Protein AF-Q19598-F1 (afdb_monomer)

Organism: Caenorhabditis elegans (NCBI:txid6239)

Structure (mmCIF, N/CA/C/O backbone):
data_AF-Q19598-F1
#
_entry.id   AF-Q19598-F1
#
loop_
_atom_site.group_PDB
_atom_site.id
_atom_site.type_symbol
_atom_site.label_atom_id
_atom_site.label_alt_id
_atom_site.label_comp_id
_atom_site.label_asym_id
_atom_site.label_entity_id
_atom_site.label_seq_id
_atom_site.pdbx_PDB_ins_code
_at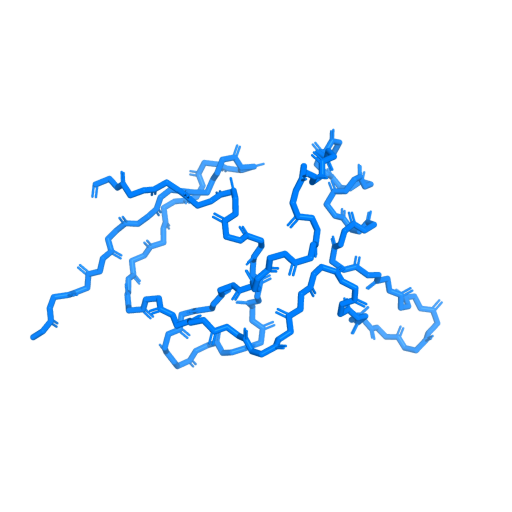om_site.Cartn_x
_atom_site.Cartn_y
_atom_site.Cartn_z
_atom_site.occupancy
_atom_site.B_iso_or_equiv
_atom_site.auth_seq_id
_atom_site.auth_comp_id
_atom_site.auth_asym_id
_atom_site.auth_atom_id
_atom_site.pdbx_PDB_model_num
ATOM 1 N N . MET A 1 1 ? 11.477 10.254 21.026 1.00 51.34 1 MET A N 1
ATOM 2 C CA . MET A 1 1 ? 10.393 10.555 20.064 1.00 51.34 1 MET A CA 1
ATOM 3 C C . MET A 1 1 ? 9.864 9.218 19.594 1.00 51.34 1 MET A C 1
ATOM 5 O O . MET A 1 1 ? 10.670 8.435 19.117 1.00 51.34 1 MET A O 1
ATOM 9 N N . GLY A 1 2 ? 8.599 8.928 19.905 1.00 67.94 2 GLY A N 1
ATOM 10 C CA . GLY A 1 2 ? 8.036 7.578 19.862 1.00 67.94 2 GLY A CA 1
ATOM 11 C C . GLY A 1 2 ? 7.734 7.115 18.446 1.00 67.94 2 GLY A C 1
ATOM 12 O O . GLY A 1 2 ? 7.175 7.876 17.654 1.00 67.94 2 GLY A O 1
ATOM 13 N N . ASP A 1 3 ? 8.121 5.880 18.154 1.00 76.25 3 ASP A N 1
ATOM 14 C CA . ASP A 1 3 ? 7.650 5.177 16.972 1.00 76.25 3 ASP A CA 1
ATOM 15 C C . ASP A 1 3 ? 6.131 5.037 17.041 1.00 76.25 3 ASP A C 1
ATOM 17 O O . ASP A 1 3 ? 5.550 4.832 18.109 1.00 76.25 3 ASP A O 1
ATOM 21 N N . VAL A 1 4 ? 5.487 5.197 15.891 1.00 78.25 4 VAL A N 1
ATOM 22 C CA . VAL A 1 4 ? 4.047 5.036 15.758 1.00 78.25 4 VAL A CA 1
ATOM 23 C C . VAL A 1 4 ? 3.806 3.651 15.185 1.00 78.25 4 VAL A C 1
ATOM 25 O O . VAL A 1 4 ? 4.447 3.254 14.207 1.00 78.25 4 VAL A O 1
ATOM 28 N N . ARG A 1 5 ? 2.888 2.905 15.796 1.00 80.62 5 ARG A N 1
ATOM 29 C CA . ARG A 1 5 ? 2.392 1.664 15.215 1.00 80.62 5 ARG A CA 1
ATOM 30 C C . ARG A 1 5 ? 1.211 1.996 14.331 1.00 80.62 5 ARG A C 1
ATOM 32 O O . ARG A 1 5 ? 0.295 2.710 14.728 1.00 80.62 5 ARG A O 1
ATOM 39 N N . VAL A 1 6 ? 1.269 1.501 13.108 1.00 82.31 6 VAL A N 1
ATOM 40 C CA . VAL A 1 6 ? 0.173 1.628 12.164 1.00 82.31 6 VAL A CA 1
ATOM 41 C C . VAL A 1 6 ? -0.177 0.289 11.569 1.00 82.31 6 VAL A C 1
ATOM 43 O O . VAL A 1 6 ? 0.693 -0.534 11.290 1.00 82.31 6 VAL A O 1
ATOM 46 N N . GLU A 1 7 ? -1.461 0.086 11.341 1.00 84.38 7 GLU A N 1
ATOM 47 C CA . GLU A 1 7 ? -1.968 -1.036 10.581 1.00 84.38 7 GLU A CA 1
ATOM 48 C C . GLU A 1 7 ? -2.294 -0.590 9.157 1.00 84.38 7 GLU A C 1
ATOM 50 O O . GLU A 1 7 ? -2.798 0.506 8.901 1.00 84.38 7 GLU A O 1
ATOM 55 N N . THR A 1 8 ? -1.966 -1.447 8.199 1.00 84.44 8 THR A N 1
ATOM 56 C CA . THR A 1 8 ? -2.320 -1.237 6.800 1.00 84.44 8 THR A CA 1
ATOM 57 C C . THR A 1 8 ? -3.589 -2.006 6.458 1.00 84.44 8 THR A C 1
ATOM 59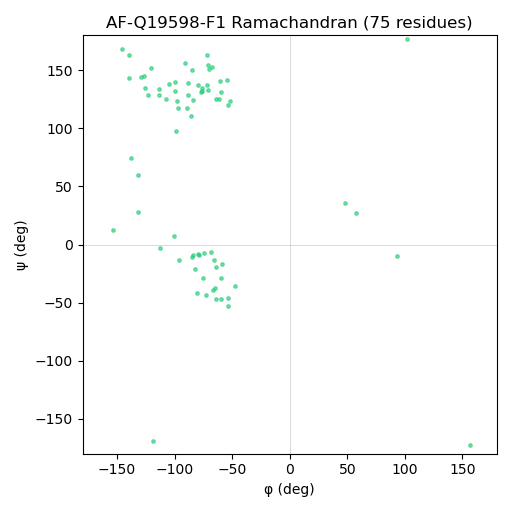 O O . THR A 1 8 ? -3.598 -3.236 6.439 1.00 84.44 8 THR A O 1
ATOM 62 N N . ARG A 1 9 ? -4.650 -1.280 6.084 1.00 82.56 9 ARG A N 1
ATOM 63 C CA . ARG A 1 9 ? -5.987 -1.840 5.793 1.00 82.56 9 ARG A CA 1
ATOM 64 C C . ARG A 1 9 ? -6.027 -2.885 4.671 1.00 82.56 9 ARG A C 1
ATOM 66 O O . ARG A 1 9 ? -7.022 -3.578 4.505 1.00 82.56 9 ARG A O 1
ATOM 73 N N . TYR A 1 10 ? -4.990 -2.962 3.839 1.00 81.44 10 TYR A N 1
ATOM 74 C CA . TYR A 1 10 ? -4.996 -3.770 2.616 1.00 81.44 10 TYR A CA 1
ATOM 75 C C . TYR A 1 10 ? -4.360 -5.157 2.769 1.00 81.44 10 TYR A C 1
ATOM 77 O O . TYR A 1 10 ? -4.479 -5.986 1.866 1.00 81.44 10 TYR A O 1
ATOM 85 N N . ASN A 1 11 ? -3.637 -5.413 3.860 1.00 83.88 11 ASN A N 1
ATOM 86 C CA . ASN A 1 11 ? -3.004 -6.710 4.116 1.00 83.88 11 ASN A CA 1
ATOM 87 C C . ASN A 1 11 ? -2.795 -7.011 5.611 1.00 83.88 11 ASN A C 1
ATOM 89 O O . ASN A 1 11 ? -2.039 -7.934 5.918 1.00 83.88 11 ASN A O 1
ATOM 93 N N . ASN A 1 12 ? -3.414 -6.231 6.507 1.00 82.38 12 ASN A N 1
ATOM 94 C CA . ASN A 1 12 ? -3.283 -6.315 7.965 1.00 82.38 12 ASN A CA 1
ATOM 95 C C . ASN A 1 12 ? -1.822 -6.398 8.425 1.00 82.38 12 ASN A C 1
ATOM 97 O O . ASN A 1 12 ? -1.479 -7.122 9.361 1.00 82.38 12 ASN A O 1
ATOM 101 N N . ARG A 1 13 ? -0.913 -5.703 7.725 1.00 84.25 13 ARG A N 1
ATOM 102 C CA . ARG A 1 13 ? 0.463 -5.582 8.196 1.00 84.25 13 ARG A CA 1
ATOM 103 C C . ARG A 1 13 ? 0.546 -4.440 9.182 1.00 84.25 13 ARG A C 1
ATOM 105 O O . ARG A 1 13 ? 0.242 -3.295 8.844 1.00 84.25 13 ARG A O 1
ATOM 112 N N . THR A 1 14 ? 1.047 -4.764 10.362 1.00 85.88 14 THR A N 1
ATOM 113 C CA . THR A 1 14 ? 1.538 -3.779 11.312 1.00 85.88 14 THR A CA 1
ATOM 114 C C . THR A 1 14 ? 2.901 -3.278 10.862 1.00 85.88 14 THR A C 1
ATOM 116 O O . THR A 1 14 ? 3.793 -4.057 10.518 1.00 85.88 14 THR A O 1
ATOM 119 N N . ILE A 1 15 ? 3.051 -1.964 10.860 1.00 84.50 15 ILE A N 1
ATOM 120 C CA . ILE A 1 15 ? 4.288 -1.268 10.567 1.00 84.50 15 ILE A CA 1
ATOM 121 C C . ILE A 1 15 ? 4.591 -0.390 11.778 1.00 84.50 15 ILE A C 1
ATOM 123 O O . ILE A 1 15 ? 3.728 0.352 12.235 1.00 84.50 15 ILE A O 1
ATOM 127 N N . GLU A 1 16 ? 5.804 -0.488 12.306 1.00 86.38 16 GLU A N 1
ATOM 128 C CA . GLU A 1 16 ? 6.262 0.320 13.435 1.00 86.38 16 GLU A CA 1
ATOM 129 C C . GLU A 1 16 ? 7.370 1.257 12.958 1.00 86.38 16 GLU A C 1
ATOM 131 O O . GLU A 1 16 ? 8.3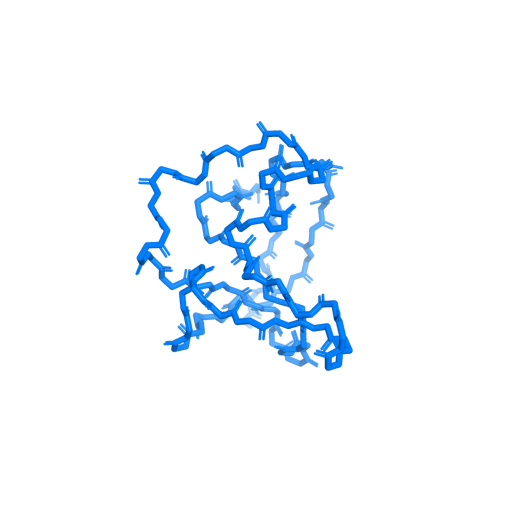13 0.832 12.286 1.00 86.38 16 GLU A O 1
ATOM 136 N N . GLY A 1 17 ? 7.221 2.546 13.253 1.00 86.94 17 GLY A N 1
ATOM 137 C CA . GLY A 1 17 ? 8.241 3.547 12.978 1.00 86.94 17 GLY A CA 1
ATOM 138 C C . GLY A 1 17 ? 7.683 4.958 12.851 1.00 86.94 17 GLY A C 1
ATOM 139 O O . GLY A 1 17 ? 6.505 5.230 13.077 1.00 86.94 17 GLY A O 1
ATOM 140 N N . VAL A 1 18 ? 8.544 5.889 12.450 1.00 88.25 18 VAL A N 1
ATOM 141 C CA . VAL A 1 18 ? 8.143 7.276 12.194 1.00 88.25 18 VAL A CA 1
ATOM 142 C C . VAL A 1 18 ? 7.627 7.402 10.762 1.00 88.25 18 VAL A C 1
ATOM 144 O O . VAL A 1 18 ? 8.411 7.326 9.815 1.00 88.25 18 VAL A O 1
ATOM 147 N N . LEU A 1 19 ? 6.322 7.624 10.592 1.00 90.56 19 LEU A N 1
ATOM 148 C CA . LEU A 1 19 ? 5.740 7.933 9.285 1.00 90.56 19 LEU A CA 1
ATOM 149 C C . LEU A 1 19 ? 6.117 9.343 8.824 1.00 90.56 19 LEU A C 1
ATOM 151 O O . LEU A 1 19 ? 6.077 10.306 9.589 1.00 90.56 19 LEU A O 1
ATOM 155 N N . VAL A 1 20 ? 6.454 9.459 7.544 1.00 93.44 20 VAL A N 1
ATOM 156 C CA . VAL A 1 20 ? 6.809 10.711 6.875 1.00 93.44 20 VAL A CA 1
ATOM 157 C C . VAL A 1 20 ? 5.919 10.879 5.649 1.00 93.44 20 VAL A C 1
ATOM 159 O O . VAL A 1 20 ? 5.718 9.932 4.888 1.00 93.44 20 VAL A O 1
ATOM 162 N N . LEU A 1 21 ? 5.386 12.088 5.458 1.00 94.06 21 LEU A N 1
ATOM 163 C CA . LEU A 1 21 ? 4.636 12.443 4.255 1.00 94.06 21 LEU A CA 1
ATOM 164 C C . LEU A 1 21 ? 5.588 12.558 3.061 1.00 94.06 21 LEU A C 1
ATOM 166 O O . LEU A 1 21 ? 6.637 13.197 3.134 1.00 94.06 21 LEU A O 1
ATOM 170 N N . SER A 1 22 ? 5.203 11.942 1.952 1.00 94.88 22 SER A N 1
ATOM 171 C CA . SER A 1 22 ? 5.856 12.087 0.657 1.00 94.88 22 SER A CA 1
ATOM 172 C C . SER A 1 22 ? 5.326 13.317 -0.074 1.00 94.88 22 SER A C 1
ATOM 174 O O . SER A 1 22 ? 4.152 13.650 0.037 1.00 94.88 22 SER A O 1
ATOM 176 N N . ASN A 1 23 ? 6.161 13.942 -0.905 1.00 94.69 23 ASN A N 1
ATOM 177 C CA . ASN A 1 23 ? 5.693 14.945 -1.870 1.00 94.69 23 ASN A CA 1
ATOM 178 C C . ASN A 1 23 ? 4.954 14.310 -3.064 1.00 94.69 23 ASN A C 1
ATOM 180 O O . ASN A 1 23 ? 4.400 15.021 -3.898 1.00 94.69 23 ASN A O 1
ATOM 184 N N . ASN A 1 24 ? 4.955 12.977 -3.163 1.00 96.62 24 ASN A N 1
ATOM 185 C CA . ASN A 1 24 ? 4.247 12.237 -4.198 1.00 96.62 24 ASN A CA 1
ATOM 186 C C . ASN A 1 24 ? 2.829 11.863 -3.750 1.00 96.62 24 ASN A C 1
ATOM 188 O O . ASN A 1 24 ? 2.563 11.689 -2.562 1.00 96.62 24 ASN A O 1
ATOM 192 N N . ASN A 1 25 ? 1.946 11.644 -4.722 1.00 97.31 25 ASN A N 1
ATOM 193 C CA . ASN A 1 25 ? 0.600 11.106 -4.529 1.00 97.31 25 ASN A CA 1
ATOM 194 C C . ASN A 1 25 ? 0.441 9.770 -5.281 1.00 97.31 25 ASN A C 1
ATOM 196 O O . ASN A 1 25 ? 1.418 9.202 -5.778 1.00 97.31 25 ASN A O 1
ATOM 200 N N . ALA A 1 26 ? -0.784 9.251 -5.389 1.00 97.50 26 ALA A N 1
ATOM 201 C CA . ALA A 1 26 ? -1.022 7.942 -5.990 1.00 97.50 26 ALA A CA 1
ATOM 202 C C . ALA A 1 26 ? -0.756 7.868 -7.511 1.00 97.50 26 ALA A C 1
ATOM 204 O O . ALA A 1 26 ? -0.769 6.767 -8.068 1.00 97.50 26 ALA A O 1
ATOM 205 N N . GLN A 1 27 ? -0.461 8.996 -8.172 1.00 97.12 27 GLN A N 1
ATOM 206 C CA . GLN A 1 27 ? -0.011 9.039 -9.569 1.00 97.12 27 GLN A CA 1
ATOM 207 C C . GLN A 1 27 ? 1.476 8.703 -9.739 1.00 97.12 27 GLN A C 1
ATOM 209 O O . GLN A 1 27 ? 1.929 8.517 -10.868 1.00 97.12 27 GLN A O 1
ATOM 214 N N . LEU A 1 28 ? 2.236 8.577 -8.643 1.00 96.19 28 LEU A N 1
ATOM 215 C CA . LEU A 1 28 ? 3.619 8.109 -8.683 1.00 96.19 28 LEU A CA 1
ATOM 216 C C . LEU A 1 28 ? 3.706 6.772 -9.424 1.00 96.19 28 LEU A C 1
ATOM 218 O O . LEU A 1 28 ? 3.113 5.781 -8.995 1.00 96.19 28 LEU A O 1
ATOM 222 N N . VAL A 1 29 ? 4.468 6.748 -10.517 1.00 95.88 29 VAL A N 1
ATOM 223 C CA . VAL A 1 29 ? 4.771 5.530 -11.270 1.00 95.88 29 VAL A CA 1
ATOM 224 C C . VAL A 1 29 ? 6.006 4.843 -10.708 1.00 95.88 29 VAL A C 1
ATOM 226 O O . VAL A 1 29 ? 6.994 5.487 -10.359 1.00 95.88 29 VAL A O 1
ATOM 229 N N . PHE A 1 30 ? 5.952 3.519 -10.624 1.00 94.00 30 PHE A N 1
ATOM 230 C CA . PHE A 1 30 ? 7.052 2.698 -10.133 1.00 94.00 30 PHE A CA 1
ATOM 231 C C . PHE A 1 30 ? 7.115 1.360 -10.876 1.00 94.00 30 PHE A C 1
ATOM 233 O O . PHE A 1 30 ? 6.192 0.988 -11.602 1.00 94.00 30 PHE A O 1
ATOM 240 N N . GLY A 1 31 ? 8.218 0.635 -10.684 1.00 92.69 31 GLY A N 1
ATOM 241 C CA . GLY A 1 31 ? 8.487 -0.643 -11.343 1.00 92.69 31 GLY A CA 1
ATOM 242 C C . GLY A 1 31 ? 9.476 -0.534 -12.511 1.00 92.69 31 GLY A C 1
ATOM 243 O O . GLY A 1 31 ? 9.946 0.559 -12.839 1.00 92.69 31 GLY A O 1
ATOM 244 N N . PRO A 1 32 ? 9.840 -1.671 -13.130 1.00 92.62 32 PRO A N 1
ATOM 245 C CA . PRO A 1 32 ? 10.769 -1.690 -14.256 1.00 92.62 32 PRO A CA 1
ATOM 246 C C . PRO A 1 32 ? 10.143 -1.011 -15.479 1.00 92.62 32 PRO A C 1
ATOM 248 O O . PRO A 1 32 ? 8.927 -1.040 -15.649 1.00 92.62 32 PRO A O 1
ATOM 251 N N . THR A 1 33 ? 10.963 -0.450 -16.371 1.00 91.06 33 THR A N 1
ATOM 252 C CA . THR A 1 33 ? 10.534 0.407 -17.499 1.00 91.06 33 THR A CA 1
ATOM 253 C C . THR A 1 33 ? 9.375 -0.158 -18.328 1.00 91.06 33 THR A C 1
ATOM 255 O O . THR A 1 33 ? 8.515 0.591 -18.773 1.00 91.06 33 THR A O 1
ATOM 258 N N . ARG A 1 34 ? 9.312 -1.483 -18.519 1.00 92.81 34 ARG A N 1
ATOM 259 C CA . ARG A 1 34 ? 8.260 -2.148 -19.314 1.00 92.81 34 ARG A CA 1
ATOM 260 C C . ARG A 1 34 ? 6.966 -2.449 -18.547 1.00 9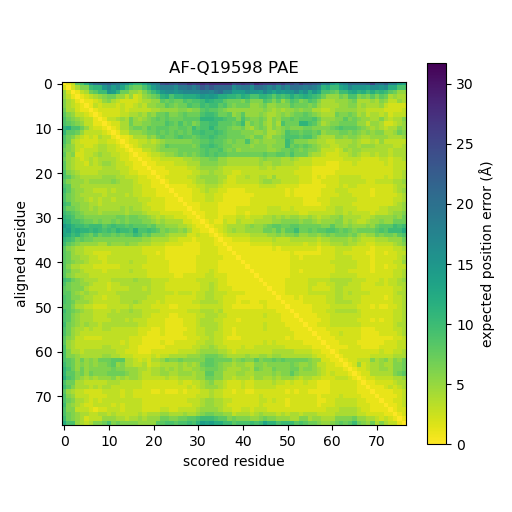2.81 34 ARG A C 1
ATOM 262 O O . ARG A 1 34 ? 5.991 -2.855 -19.165 1.00 92.81 34 ARG A O 1
ATOM 269 N N . LEU A 1 35 ? 6.962 -2.295 -17.225 1.00 92.88 35 LEU A N 1
ATOM 270 C CA . LEU A 1 35 ? 5.842 -2.618 -16.333 1.00 92.88 35 LEU A CA 1
ATOM 271 C C . LEU A 1 35 ? 5.555 -1.469 -15.358 1.00 92.88 35 LEU A C 1
ATOM 273 O O . LEU A 1 35 ? 5.079 -1.709 -14.248 1.00 92.88 35 LEU A O 1
ATOM 277 N N . GLN A 1 36 ? 5.872 -0.231 -15.749 1.00 94.69 36 GLN A N 1
ATOM 278 C CA .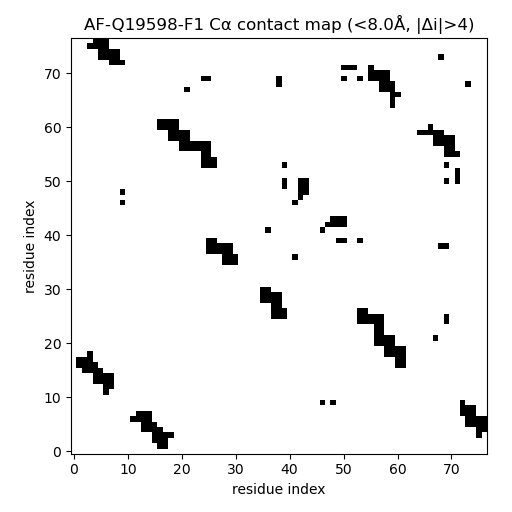 GLN A 1 36 ? 5.577 0.926 -14.917 1.00 94.69 36 GLN A CA 1
ATOM 279 C C . GLN A 1 36 ? 4.075 1.019 -14.653 1.00 94.69 36 GLN A C 1
ATOM 281 O O . GLN A 1 36 ? 3.247 0.937 -15.564 1.00 94.69 36 GLN A O 1
ATOM 286 N N . VAL A 1 37 ? 3.726 1.191 -13.384 1.00 96.06 37 VAL A N 1
ATOM 287 C CA . VAL A 1 37 ? 2.345 1.289 -12.921 1.00 96.06 37 VAL A CA 1
ATOM 288 C C . VAL A 1 37 ? 2.261 2.376 -11.859 1.00 96.06 37 VAL A C 1
ATOM 290 O O . VAL A 1 37 ? 3.195 2.549 -11.078 1.00 96.06 37 VAL A O 1
ATOM 293 N N . SER A 1 38 ? 1.164 3.135 -11.836 1.00 96.75 38 SER A N 1
ATOM 294 C CA . SER A 1 38 ? 0.928 4.091 -10.755 1.00 96.75 38 SER A CA 1
ATOM 295 C C . SER A 1 38 ? 0.601 3.360 -9.454 1.00 96.75 38 SER A C 1
ATOM 297 O O . SER A 1 38 ? 0.078 2.241 -9.478 1.00 96.75 38 SER A O 1
ATOM 299 N N . VAL A 1 39 ? 0.869 3.988 -8.310 1.00 96.38 39 VAL A N 1
ATOM 300 C CA . VAL A 1 39 ? 0.453 3.462 -6.999 1.00 96.38 39 VAL A CA 1
ATOM 301 C C . VAL A 1 39 ? -1.052 3.182 -6.985 1.00 96.38 39 VAL A C 1
ATOM 303 O O . VAL A 1 39 ? -1.458 2.084 -6.611 1.00 96.38 39 VAL A O 1
ATOM 306 N N . GLU A 1 40 ? -1.877 4.102 -7.485 1.00 97.38 40 GLU A N 1
ATOM 307 C CA . GLU A 1 40 ? -3.326 3.905 -7.614 1.00 97.38 40 GLU A CA 1
ATOM 308 C C . GLU A 1 40 ? -3.670 2.625 -8.386 1.00 97.38 40 GLU A C 1
ATOM 310 O O . GLU A 1 40 ? -4.406 1.759 -7.901 1.00 97.38 40 GLU A O 1
ATOM 315 N N . ARG A 1 41 ? -3.094 2.473 -9.583 1.00 96.88 41 ARG A N 1
ATOM 316 C CA . ARG A 1 41 ? -3.383 1.336 -10.454 1.00 96.88 41 ARG A CA 1
ATOM 317 C C . ARG A 1 41 ? -2.878 0.036 -9.831 1.00 96.88 41 ARG A C 1
ATOM 319 O O . ARG A 1 41 ? -3.583 -0.967 -9.881 1.00 96.88 41 ARG A O 1
ATOM 326 N N . TYR A 1 42 ? -1.716 0.046 -9.185 1.00 96.25 42 TYR A N 1
ATOM 327 C CA . TYR A 1 42 ? -1.200 -1.111 -8.458 1.00 96.25 42 TYR A CA 1
ATOM 328 C C . TYR A 1 42 ? -2.140 -1.561 -7.335 1.00 96.25 42 TYR A C 1
ATOM 330 O O . TYR A 1 42 ? -2.453 -2.750 -7.254 1.00 96.25 42 TYR A O 1
ATOM 338 N N . PHE A 1 43 ? -2.637 -0.634 -6.509 1.00 95.56 43 PHE A N 1
ATOM 339 C CA . PHE A 1 43 ? -3.567 -0.967 -5.427 1.00 95.56 43 PHE A CA 1
ATOM 340 C C . PHE A 1 43 ? -4.901 -1.507 -5.953 1.00 95.56 43 PHE A C 1
ATOM 342 O O . PHE A 1 43 ? -5.421 -2.491 -5.415 1.00 95.56 43 PHE A O 1
ATOM 349 N N . PHE A 1 44 ? -5.398 -0.958 -7.062 1.00 96.00 44 PHE A N 1
ATOM 350 C CA . PHE A 1 44 ? -6.591 -1.482 -7.719 1.00 96.00 44 PHE A CA 1
ATOM 351 C C . PHE A 1 44 ? -6.394 -2.903 -8.260 1.00 96.00 44 PHE A C 1
ATOM 353 O O . PHE A 1 44 ? -7.235 -3.771 -8.036 1.00 96.00 44 PHE A O 1
ATOM 360 N N . TRP A 1 45 ? -5.296 -3.181 -8.964 1.00 94.69 45 TRP A N 1
ATOM 361 C CA . TRP A 1 45 ? -5.087 -4.508 -9.552 1.00 94.69 45 TRP A CA 1
ATOM 362 C C . TRP A 1 45 ? -4.743 -5.567 -8.515 1.00 94.69 45 TRP A C 1
ATOM 364 O O . TRP A 1 45 ? -5.279 -6.672 -8.582 1.00 94.69 45 TRP A O 1
ATOM 374 N N . LYS A 1 46 ? -3.865 -5.238 -7.565 1.00 94.31 46 LYS A N 1
ATOM 375 C CA . LYS A 1 46 ? -3.336 -6.207 -6.606 1.00 94.31 46 LYS A CA 1
ATOM 376 C C . LYS A 1 46 ? -4.287 -6.477 -5.447 1.00 94.31 46 LYS A C 1
ATOM 378 O O . LYS A 1 46 ? -4.432 -7.628 -5.051 1.00 94.31 46 LYS A O 1
ATOM 383 N N . TYR A 1 47 ? -4.917 -5.433 -4.912 1.00 94.06 47 TYR A N 1
ATOM 384 C CA . TYR A 1 47 ? -5.742 -5.527 -3.704 1.00 94.06 47 TYR A CA 1
ATOM 385 C C . TYR A 1 47 ? -7.231 -5.291 -3.972 1.00 94.06 47 TYR A C 1
ATOM 387 O O . TYR A 1 47 ? -8.030 -5.400 -3.051 1.00 94.06 47 TYR A O 1
ATOM 395 N N . ARG A 1 48 ? -7.625 -4.972 -5.218 1.00 94.69 48 ARG A N 1
ATOM 396 C CA . ARG A 1 48 ? -9.005 -4.578 -5.571 1.00 94.69 48 ARG A CA 1
ATOM 397 C C . ARG A 1 48 ? -9.507 -3.364 -4.785 1.00 94.69 48 ARG A C 1
ATOM 399 O O . ARG A 1 48 ? -10.709 -3.175 -4.631 1.00 94.69 48 ARG A O 1
ATOM 406 N N . ILE A 1 49 ? -8.587 -2.498 -4.358 1.00 95.25 49 ILE A N 1
ATOM 407 C CA . ILE A 1 49 ? -8.894 -1.276 -3.614 1.00 95.25 49 ILE A CA 1
ATOM 408 C C . ILE A 1 49 ? -8.923 -0.096 -4.580 1.00 95.25 49 ILE A C 1
ATOM 410 O O . ILE A 1 49 ? -7.938 0.185 -5.262 1.00 95.25 49 ILE A O 1
ATOM 414 N N . ARG A 1 50 ? -10.050 0.618 -4.617 1.00 96.12 50 ARG A N 1
ATOM 415 C CA . ARG A 1 50 ? -10.126 1.944 -5.237 1.00 96.12 50 ARG A CA 1
ATOM 416 C C . ARG A 1 50 ? -9.792 2.992 -4.187 1.00 96.12 50 ARG A C 1
ATOM 418 O O . ARG A 1 50 ? -10.510 3.118 -3.201 1.00 96.12 50 ARG A O 1
ATOM 425 N N . LEU A 1 51 ? -8.709 3.722 -4.424 1.00 95.81 51 LEU A N 1
ATO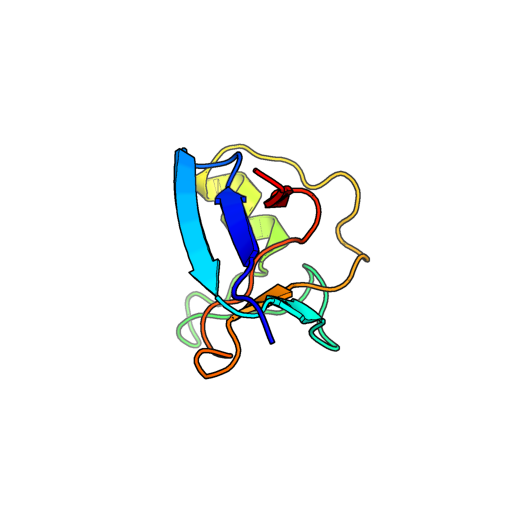M 426 C CA . LEU A 1 51 ? -8.325 4.868 -3.612 1.00 95.81 51 LEU A CA 1
ATOM 427 C C . LEU A 1 51 ? -9.401 5.949 -3.733 1.00 95.81 5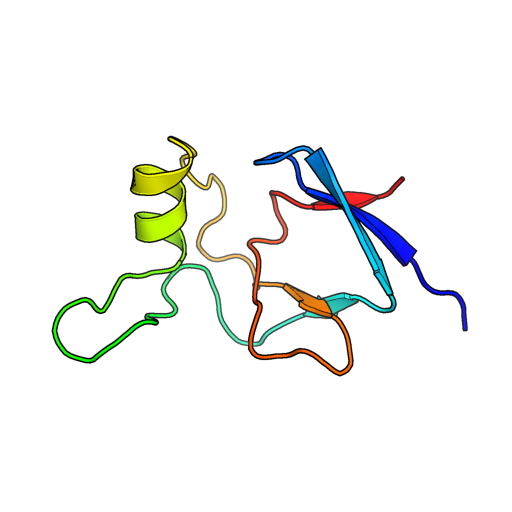1 LEU A C 1
ATOM 429 O O . LEU A 1 51 ? -9.762 6.348 -4.840 1.00 95.81 51 LEU A O 1
ATOM 433 N N . THR A 1 52 ? -9.943 6.399 -2.604 1.00 96.69 52 THR A N 1
ATOM 434 C CA . THR A 1 52 ? -10.945 7.475 -2.580 1.00 96.69 52 THR A CA 1
ATOM 435 C C . THR A 1 52 ? -10.284 8.845 -2.641 1.00 96.69 52 THR A C 1
ATOM 437 O O . THR A 1 52 ? -10.918 9.828 -3.023 1.00 96.69 52 THR A O 1
ATOM 440 N N . ARG A 1 53 ? -8.998 8.918 -2.275 1.00 96.25 53 ARG A N 1
ATOM 441 C CA . ARG A 1 53 ? -8.224 10.157 -2.192 1.00 96.25 53 ARG A CA 1
ATOM 442 C C . ARG A 1 53 ? -6.869 9.989 -2.895 1.00 96.25 53 ARG A C 1
ATOM 444 O O . ARG A 1 53 ? -5.832 10.199 -2.269 1.00 96.25 53 ARG A O 1
ATOM 451 N N . PRO A 1 54 ? -6.832 9.683 -4.209 1.00 96.50 54 PRO A N 1
ATOM 452 C CA . PRO A 1 54 ? -5.579 9.427 -4.933 1.00 96.50 54 PRO A CA 1
ATOM 453 C C . PRO A 1 54 ? -4.641 10.646 -4.997 1.00 96.50 54 PRO A C 1
ATOM 455 O O . PRO A 1 54 ? -3.441 10.492 -5.213 1.00 96.50 54 PRO A O 1
ATOM 458 N N . ASN A 1 55 ? -5.170 11.854 -4.783 1.00 97.25 55 ASN A N 1
ATOM 459 C CA . ASN A 1 55 ? -4.396 13.098 -4.760 1.00 97.25 55 ASN A CA 1
ATOM 460 C C . ASN A 1 55 ? -3.752 13.391 -3.399 1.00 97.25 55 ASN A C 1
ATOM 462 O O . ASN A 1 55 ? -2.964 14.330 -3.297 1.00 97.25 55 ASN A O 1
ATOM 466 N N . TRP A 1 56 ? -4.094 12.635 -2.351 1.00 97.06 56 TRP A N 1
ATOM 467 C CA . TRP A 1 56 ? -3.457 12.800 -1.050 1.00 97.06 56 TRP A CA 1
ATOM 468 C C . TRP A 1 56 ? -1.998 12.325 -1.080 1.00 97.06 56 TRP A C 1
ATOM 470 O O . TRP A 1 56 ? -1.662 11.424 -1.857 1.00 97.06 56 TRP A O 1
ATOM 480 N N . PRO A 1 57 ? -1.132 12.912 -0.234 1.00 96.81 57 PRO A N 1
ATOM 481 C CA . PRO A 1 57 ? 0.248 12.472 -0.100 1.00 96.81 57 PRO A CA 1
ATOM 482 C C . PRO A 1 57 ? 0.347 10.978 0.218 1.00 96.81 57 PRO A C 1
ATOM 484 O O . PRO A 1 57 ? -0.424 10.440 1.019 1.00 96.81 57 PRO A O 1
ATOM 487 N N . LEU A 1 58 ? 1.337 10.314 -0.372 1.00 96.69 58 LEU A N 1
ATOM 488 C CA . LEU A 1 58 ? 1.773 9.007 0.103 1.00 96.69 58 LEU A CA 1
ATOM 489 C C . LEU A 1 58 ? 2.523 9.163 1.434 1.00 96.69 58 LEU A C 1
ATOM 491 O O . LEU A 1 58 ? 2.998 10.244 1.777 1.00 96.69 58 LEU A O 1
ATOM 495 N N . VAL A 1 59 ? 2.683 8.069 2.166 1.00 94.56 59 VAL A N 1
ATOM 496 C CA . VAL A 1 59 ? 3.527 7.988 3.361 1.00 94.56 59 VAL A CA 1
ATOM 497 C C . VAL A 1 59 ? 4.607 6.937 3.196 1.00 94.56 59 VAL A C 1
ATOM 499 O O . VAL A 1 59 ? 4.415 5.946 2.497 1.00 94.56 59 VAL A O 1
ATOM 502 N N . PHE A 1 60 ? 5.728 7.126 3.875 1.00 93.25 60 PHE A N 1
ATOM 503 C CA . PHE A 1 60 ? 6.787 6.132 4.000 1.00 93.25 60 PHE A CA 1
ATOM 504 C C . PHE A 1 60 ? 7.349 6.137 5.420 1.00 93.25 60 PHE A C 1
ATOM 506 O O . PHE A 1 60 ? 7.147 7.088 6.175 1.00 93.25 60 PHE A O 1
ATOM 513 N N . LEU A 1 61 ? 8.066 5.080 5.794 1.00 90.44 61 LEU A N 1
ATOM 514 C CA . LEU A 1 61 ? 8.771 5.047 7.073 1.00 90.44 61 LEU A CA 1
ATOM 515 C C . LEU A 1 61 ? 10.078 5.820 6.964 1.00 90.44 61 LEU A C 1
ATOM 517 O O . LEU A 1 61 ? 10.832 5.645 6.005 1.00 90.44 61 LEU A O 1
ATOM 521 N N . ARG A 1 62 ? 10.400 6.627 7.974 1.00 89.44 62 ARG A N 1
ATOM 522 C CA . ARG A 1 62 ? 11.715 7.261 8.094 1.00 89.44 62 ARG A CA 1
ATOM 523 C C . ARG A 1 62 ? 12.807 6.187 7.981 1.00 89.44 62 ARG A C 1
ATOM 525 O O . ARG A 1 62 ? 12.815 5.224 8.736 1.00 89.44 62 ARG A O 1
ATOM 532 N N . GLY A 1 63 ? 13.718 6.361 7.022 1.00 88.81 63 GLY A N 1
ATOM 533 C CA . GLY A 1 63 ? 14.770 5.385 6.700 1.00 88.81 63 GLY A CA 1
ATOM 534 C C . GLY A 1 63 ? 14.419 4.393 5.580 1.00 88.81 63 GLY A C 1
ATOM 535 O O . GLY A 1 63 ? 15.310 3.712 5.087 1.00 88.81 63 GLY A O 1
ATOM 536 N N . ASN A 1 64 ? 13.165 4.344 5.121 1.00 87.12 64 ASN A N 1
ATOM 537 C CA . ASN A 1 64 ? 12.716 3.500 4.012 1.00 87.12 64 ASN A CA 1
ATOM 538 C C . ASN A 1 64 ? 11.751 4.268 3.088 1.00 87.12 64 ASN A C 1
ATOM 540 O O . ASN A 1 64 ? 10.542 4.050 3.102 1.00 87.12 64 ASN A O 1
ATOM 544 N N . SER A 1 65 ? 12.294 5.186 2.283 1.00 86.31 65 SER A N 1
ATOM 545 C CA . SER A 1 65 ? 11.526 6.013 1.335 1.00 86.31 65 SER A CA 1
ATOM 546 C C . SER A 1 65 ? 11.144 5.302 0.032 1.00 86.31 65 SER A C 1
ATOM 548 O O . SER A 1 65 ? 10.363 5.841 -0.758 1.00 86.31 65 SER A O 1
ATOM 550 N N . SER A 1 66 ? 11.677 4.102 -0.206 1.00 85.81 66 SER A N 1
ATOM 551 C CA . SER A 1 66 ? 11.361 3.286 -1.381 1.00 85.81 66 SER A CA 1
ATOM 552 C C . SER A 1 66 ? 9.983 2.631 -1.283 1.00 85.81 66 SER A C 1
ATOM 554 O O . SER A 1 66 ? 9.331 2.442 -2.308 1.00 85.81 66 SER A O 1
ATOM 556 N N . ASN A 1 67 ? 9.502 2.346 -0.070 1.00 87.50 67 ASN A N 1
ATOM 557 C CA . ASN A 1 67 ? 8.160 1.818 0.155 1.00 87.50 67 ASN A CA 1
ATOM 558 C C . ASN A 1 67 ? 7.197 2.935 0.564 1.00 87.50 67 ASN A C 1
ATOM 560 O O . ASN A 1 67 ? 7.127 3.319 1.731 1.00 87.50 67 ASN A O 1
ATOM 564 N N . GLN A 1 68 ? 6.446 3.435 -0.418 1.00 93.19 68 GLN A N 1
ATOM 565 C CA . GLN A 1 68 ? 5.425 4.461 -0.223 1.00 93.19 68 GLN A CA 1
ATOM 566 C C . GLN A 1 68 ? 4.018 3.854 -0.276 1.00 93.19 68 GLN A C 1
ATOM 568 O O . GLN A 1 68 ? 3.721 3.015 -1.128 1.00 93.19 68 GLN A O 1
ATOM 573 N N . PHE A 1 69 ? 3.144 4.301 0.622 1.00 92.94 69 PHE A N 1
ATOM 574 C CA . PHE A 1 69 ? 1.784 3.794 0.792 1.00 92.94 69 PHE A CA 1
ATOM 575 C C . PHE A 1 69 ? 0.766 4.937 0.735 1.00 92.94 69 PHE A C 1
ATOM 577 O O . PHE A 1 69 ? 1.057 6.026 1.224 1.00 92.94 69 PHE A O 1
ATOM 584 N N . PRO A 1 70 ? -0.441 4.725 0.188 1.00 95.62 70 PRO A N 1
ATOM 585 C CA . PRO A 1 70 ? -1.518 5.703 0.294 1.00 95.62 70 PRO A CA 1
ATOM 586 C C . PRO A 1 70 ? -1.893 5.927 1.760 1.00 95.62 70 PRO A C 1
ATOM 588 O O . PRO A 1 70 ? -2.230 4.973 2.461 1.00 95.62 70 PRO A O 1
ATOM 591 N N . ILE A 1 71 ? -1.867 7.181 2.221 1.00 93.75 71 ILE A N 1
ATOM 592 C CA . ILE A 1 71 ? -2.172 7.515 3.621 1.00 93.75 71 ILE A CA 1
ATOM 593 C C . ILE A 1 71 ? -3.590 7.097 4.036 1.00 93.75 71 ILE A C 1
ATOM 595 O O . ILE A 1 71 ? -3.817 6.748 5.186 1.00 93.75 71 ILE A O 1
ATOM 599 N N . GLU A 1 72 ? -4.545 7.061 3.101 1.00 93.81 72 GLU A N 1
ATOM 600 C CA . GLU A 1 72 ? -5.922 6.626 3.381 1.00 93.81 72 GLU A CA 1
ATOM 601 C C . GLU A 1 72 ? -6.044 5.140 3.764 1.00 93.81 72 GLU A C 1
ATOM 603 O O . GLU A 1 72 ? -7.094 4.709 4.242 1.00 93.81 72 GLU A O 1
ATOM 608 N N . LEU A 1 73 ? -4.985 4.353 3.545 1.00 93.69 73 LEU A N 1
ATOM 609 C CA . LEU A 1 73 ? -4.925 2.930 3.881 1.00 93.69 73 LEU A CA 1
ATOM 610 C C . LEU A 1 73 ? -4.163 2.652 5.182 1.00 93.69 73 LEU A C 1
ATOM 612 O O . LEU A 1 73 ? -3.899 1.487 5.482 1.00 93.69 73 LEU A O 1
ATOM 616 N N . ILE A 1 74 ? -3.790 3.700 5.915 1.00 91.12 74 ILE A N 1
ATOM 617 C CA . ILE A 1 74 ? -3.024 3.634 7.156 1.00 91.12 74 ILE A CA 1
ATOM 618 C C . ILE A 1 74 ? -3.962 3.959 8.318 1.00 91.12 74 ILE A C 1
ATOM 620 O O . ILE A 1 74 ? -4.596 5.014 8.331 1.00 91.12 74 ILE A O 1
ATOM 624 N N . GLU A 1 75 ? -4.027 3.066 9.298 1.00 87.44 75 GLU A N 1
ATOM 625 C CA . GLU A 1 75 ? -4.736 3.271 10.559 1.00 87.44 75 GLU A CA 1
ATOM 626 C C . GLU A 1 75 ? -3.744 3.328 11.713 1.00 87.44 75 GLU A C 1
ATOM 628 O O . GLU A 1 75 ? -2.827 2.517 11.797 1.00 87.44 75 GLU A O 1
ATOM 633 N N . LEU A 1 76 ? -3.921 4.310 12.593 1.00 83.50 76 LEU A N 1
ATOM 634 C CA . LEU A 1 76 ? -3.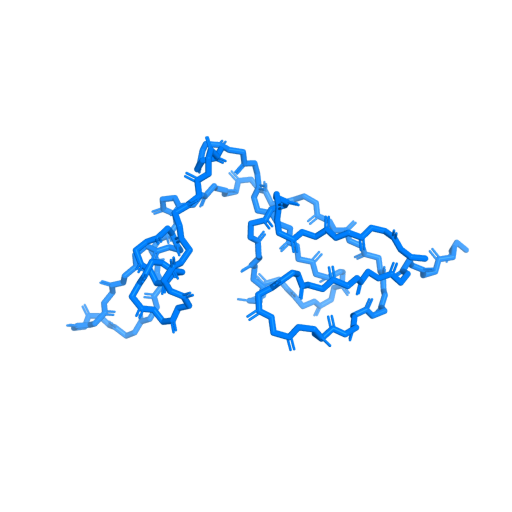173 4.404 13.842 1.00 83.50 76 LEU A CA 1
ATOM 635 C C . LEU A 1 76 ? -3.755 3.399 14.836 1.00 83.50 76 LEU A C 1
ATOM 637 O O . LEU A 1 76 ? -4.975 3.371 15.016 1.00 83.50 76 LEU A O 1
ATOM 641 N N . ILE A 1 77 ? -2.882 2.618 15.470 1.00 81.06 77 ILE A N 1
ATOM 642 C CA . ILE A 1 77 ? -3.221 1.645 16.519 1.00 81.06 77 ILE A CA 1
ATOM 643 C C . ILE A 1 77 ? -2.460 1.937 17.808 1.00 81.06 77 ILE A C 1
ATOM 645 O O . ILE A 1 77 ? -1.328 2.470 17.729 1.00 81.06 77 ILE A O 1
#

InterPro domains:
  IPR003100 PAZ domain [PF02170] (4-76)
  IPR003100 PAZ domain [PS50821] (1-77)
  IPR036085 PAZ domain superfamily [SSF101690] (3-76)

Sequence (77 aa):
MGDVRVETRYNNRTIEGVLVLSNNNAQLVFGPTRLQVSVERYFFWKYRIRLTRPNWPLVFLRGNSSNQFPIELIELI

Mean predicted aligned error: 4.17 Å

Secondary structure (DSSP, 8-state):
-PPEEEEETTTTEEEEE-EEE-S--TT-EESSGGG-EEHHHHHHHHH-PPPS-TTSPEEEETTEEEEEEEGGGEEE-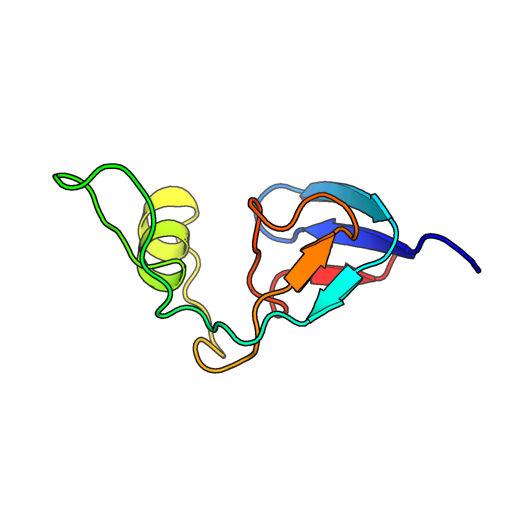

Foldseek 3Di:
DAWFWKAFQQPRDIDTADKDWDPDFQQDWDDDPVDTDGNQRCCCVPRVDHDPCRVGTWIDHVVCPVDTHHPVRIGTD

Radius of gyration: 12.4 Å; Cα contacts (8 Å, |Δi|>4): 139; chains: 1; bounding box: 26×22×39 Å

Solvent-accessible surface area (backbone atoms only — not comparable to full-atom values): 4569 Å² total; per-residue (Å²): 134,79,66,42,45,29,35,28,78,85,75,74,46,76,45,79,35,48,77,39,82,40,98,46,33,28,76,46,69,46,72,58,91,94,61,58,39,28,48,48,56,46,38,33,72,75,66,69,40,79,72,91,58,48,82,45,46,19,29,22,40,72,96,40,78,85,58,67,41,61,48,93,42,56,40,84,104

Nearest PDB structures (foldseek):
  6kr6-assembly1_A  TM=8.463E-01  e=2.485E-03  Drosophila melanogaster
  6ra4-assembly1_A  TM=7.497E-01  e=2.636E-03  Homo sapiens
  2qvw-assembly3_C  TM=7.307E-01  e=1.381E-02  Giardia duodenalis
  2ffl-assembly2_B  TM=7.297E-01  e=4.251E-02  Giardia duodenalis
  2qvw-assembly4_D  TM=5.773E-01  e=2.090E-02  Giardia duodenalis

pLDDT: mean 90.57, std 7.54, range [51.34, 97.5]